Protein AF-A0A1F5G6D5-F1 (afdb_monomer)

Organism: NCBI:txid1797711

Secondary structure (DSSP, 8-state):
--HHHHHHHHHHHHHHHHHHHHH-PPPPPPHHHHHHHHHH-HHHHHHHHHH-GGGTTHHHHHHHHHHHHHHHHHHHIIIIIHHHHHHHHHHTT----THHHHHHHHHHHHHHHHHHHHHHHHHHHHHHSS--HHHHHHHHHHHHHHHHHHHHHHHHHHHHHHHHHHH--

Foldseek 3Di:
DDPVVVVVVVVVVVVVVVVVVVVPDDDQDDPVVLVVCCVVPVVVSLVSLVVHQVNLLVLLVVLLVQLVVLLVVLCCCVPPPVVVVCVVCVVVVHHDDCLSVVLSVVSNVLSVVSNVLSVVSNVVCVVPVGDDPVSSVVSVVSVVCVVVSCVVSVVVVVVVVVVVVVVVD

Solvent-accessible surface area (backbone atoms only — not comparable to full-atom values): 9288 Å² total; per-residue (Å²): 135,59,73,65,60,55,52,56,52,50,53,51,53,51,53,52,51,52,55,49,55,68,71,59,64,75,81,77,82,55,69,66,60,39,54,53,26,50,74,77,41,46,71,60,20,50,50,53,32,65,74,38,69,89,38,46,67,47,56,21,55,49,28,35,52,53,14,52,53,41,36,53,50,31,49,45,41,59,71,64,44,48,58,55,52,51,51,53,30,54,74,73,72,43,84,71,74,70,56,68,57,55,52,35,52,54,45,38,53,53,16,51,52,29,36,54,48,15,52,53,46,51,55,46,30,72,72,67,74,51,69,55,69,70,62,54,50,52,52,52,51,56,57,48,44,70,55,49,52,55,51,56,56,52,52,55,53,54,54,49,53,54,51,53,56,63,74,76,105

Radius of gyration: 26.29 Å; Cα contacts (8 Å, |Δi|>4): 108; chains: 1; bounding box: 67×29×84 Å

Structure (mmCIF, N/CA/C/O backbone):
data_AF-A0A1F5G6D5-F1
#
_entry.id   AF-A0A1F5G6D5-F1
#
loop_
_atom_site.group_PDB
_atom_site.id
_atom_site.type_symbol
_atom_site.label_atom_id
_atom_site.label_alt_id
_atom_site.label_comp_id
_atom_site.label_asym_id
_atom_site.label_entity_id
_atom_site.label_seq_id
_atom_site.pdbx_PDB_ins_code
_atom_site.Cartn_x
_atom_site.Cartn_y
_atom_site.Cartn_z
_atom_site.occupancy
_atom_site.B_iso_or_equiv
_atom_site.auth_seq_id
_atom_site.auth_comp_id
_atom_site.auth_asym_id
_atom_site.auth_atom_id
_atom_site.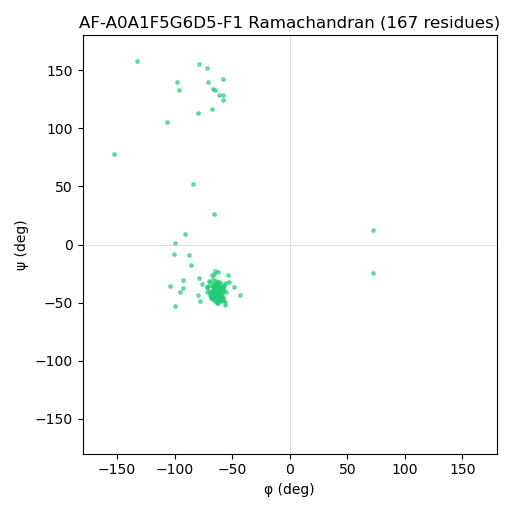pdbx_PDB_model_num
ATOM 1 N N . MET A 1 1 ? -50.238 3.601 41.604 1.00 60.56 1 MET A N 1
ATOM 2 C CA . MET A 1 1 ? -48.791 3.493 41.305 1.00 60.56 1 MET A CA 1
ATOM 3 C C . MET A 1 1 ? -48.176 4.875 41.421 1.00 60.56 1 MET A C 1
ATOM 5 O O . MET A 1 1 ? -48.669 5.783 40.765 1.00 60.56 1 MET A O 1
ATOM 9 N N . THR A 1 2 ? -47.168 5.047 42.274 1.00 84.88 2 THR A N 1
ATOM 10 C CA . THR A 1 2 ? -46.449 6.319 42.440 1.00 84.88 2 THR A CA 1
ATOM 11 C C . THR A 1 2 ? -45.445 6.518 41.302 1.00 84.88 2 THR A C 1
ATOM 13 O O . THR A 1 2 ? -44.988 5.552 40.686 1.00 84.88 2 THR A O 1
ATOM 16 N N . THR A 1 3 ? -45.097 7.770 41.004 1.00 87.06 3 THR A N 1
ATOM 17 C CA . THR A 1 3 ? -44.111 8.136 39.970 1.00 87.06 3 THR A CA 1
ATOM 18 C C . THR A 1 3 ? -42.755 7.454 40.195 1.00 87.06 3 THR A C 1
ATOM 20 O O . THR A 1 3 ? -42.088 7.056 39.244 1.00 87.06 3 THR A O 1
ATOM 23 N N . GLU A 1 4 ? -42.385 7.230 41.456 1.00 87.19 4 GLU A N 1
ATOM 24 C CA . GLU A 1 4 ? -41.147 6.550 41.850 1.00 87.19 4 GLU A CA 1
ATOM 25 C C . GLU A 1 4 ? -41.098 5.082 41.407 1.00 87.19 4 GLU A C 1
ATOM 27 O O . GLU A 1 4 ? -40.068 4.624 40.915 1.00 87.19 4 GLU A O 1
ATOM 32 N N . ALA A 1 5 ? -42.219 4.356 41.496 1.00 87.94 5 ALA A N 1
ATOM 33 C CA . ALA A 1 5 ? -42.285 2.957 41.072 1.00 87.94 5 ALA A CA 1
ATOM 34 C C . ALA A 1 5 ? -42.060 2.810 39.558 1.00 87.94 5 ALA A C 1
ATOM 36 O O . ALA A 1 5 ? -41.333 1.917 39.126 1.00 87.94 5 ALA A O 1
ATOM 37 N N . LYS A 1 6 ? -42.612 3.734 38.757 1.00 87.75 6 LYS A N 1
ATOM 38 C CA . LYS A 1 6 ? -42.395 3.769 37.301 1.00 87.75 6 LYS A CA 1
ATOM 39 C C . LYS A 1 6 ? -40.945 4.099 36.941 1.00 87.75 6 LYS A C 1
ATOM 41 O O . LYS A 1 6 ? -40.396 3.490 36.027 1.00 87.75 6 LYS A O 1
ATOM 46 N N . ASN A 1 7 ? -40.308 5.016 37.672 1.00 92.19 7 ASN A N 1
ATOM 47 C CA . ASN A 1 7 ? -38.892 5.332 37.466 1.00 92.19 7 ASN A CA 1
ATOM 48 C C . ASN A 1 7 ? -37.984 4.139 37.791 1.00 92.19 7 ASN A C 1
ATOM 50 O O . ASN A 1 7 ? -37.050 3.863 37.041 1.00 92.19 7 ASN A O 1
ATOM 54 N N . ALA A 1 8 ? -38.265 3.402 38.867 1.00 90.50 8 ALA A N 1
ATOM 55 C CA . ALA A 1 8 ? -37.485 2.220 39.228 1.00 90.50 8 ALA A CA 1
ATOM 56 C C . ALA A 1 8 ? -37.614 1.091 38.188 1.00 90.50 8 ALA A C 1
ATOM 58 O O . ALA A 1 8 ? -36.630 0.422 37.868 1.00 90.50 8 ALA A O 1
ATOM 59 N N . GLU A 1 9 ? -38.812 0.891 37.636 1.00 92.31 9 GLU A N 1
ATOM 60 C CA . GLU A 1 9 ? -39.063 -0.088 36.575 1.00 92.31 9 GLU A CA 1
ATOM 61 C C . GLU A 1 9 ? -38.362 0.298 35.263 1.00 92.31 9 GLU A C 1
ATOM 63 O O . GLU A 1 9 ? -37.699 -0.539 34.648 1.00 92.31 9 GLU A O 1
ATOM 68 N N . TYR A 1 10 ? -38.408 1.581 34.891 1.00 92.19 10 TYR A N 1
ATOM 69 C CA . TYR A 1 10 ? -37.690 2.106 33.729 1.00 92.19 10 TYR A CA 1
ATOM 70 C C . TYR A 1 10 ? -36.173 1.901 33.842 1.00 92.19 10 TYR A C 1
ATOM 72 O O . TYR A 1 10 ? -35.550 1.381 32.920 1.00 92.19 10 TYR A O 1
ATOM 80 N N . GLN A 1 11 ? -35.575 2.230 34.992 1.00 95.44 11 GLN A N 1
ATOM 81 C CA . GLN A 1 11 ? -34.135 2.048 35.213 1.00 95.44 11 GLN A CA 1
ATOM 82 C C . GLN A 1 11 ? -33.714 0.574 35.128 1.00 95.44 11 GLN A C 1
ATOM 84 O O . GLN A 1 11 ? -32.672 0.256 34.555 1.00 95.44 11 GLN A O 1
ATOM 89 N N . LYS A 1 12 ? -34.545 -0.350 35.630 1.00 93.44 12 LYS A N 1
ATOM 90 C CA . LYS A 1 12 ? -34.305 -1.792 35.464 1.00 93.44 12 LYS A CA 1
ATOM 91 C C . LYS A 1 12 ? -34.366 -2.226 34.000 1.00 93.44 12 LYS A C 1
ATOM 93 O O . LYS A 1 12 ? -33.525 -3.019 33.583 1.00 93.44 12 LYS A O 1
ATOM 98 N N . ALA A 1 13 ? -35.324 -1.716 33.227 1.00 92.31 13 ALA A N 1
ATOM 99 C CA . ALA A 1 13 ? -35.437 -2.027 31.805 1.00 92.31 13 ALA A CA 1
ATOM 100 C C . ALA A 1 13 ? -34.226 -1.511 31.007 1.00 92.31 13 ALA A C 1
ATOM 102 O O . ALA A 1 13 ? -33.676 -2.254 30.197 1.00 92.31 13 ALA A O 1
ATOM 103 N N . VAL A 1 14 ? -33.759 -0.288 31.284 1.00 92.62 14 VAL A N 1
ATOM 104 C CA . VAL A 1 14 ? -32.548 0.283 30.663 1.00 92.62 14 VAL A CA 1
ATOM 105 C C . VAL A 1 14 ? -31.314 -0.552 31.008 1.00 92.62 14 VAL A C 1
ATOM 107 O O . VAL A 1 14 ? -30.611 -0.994 30.105 1.00 92.62 14 VAL A O 1
ATOM 110 N N . ALA A 1 15 ? -31.112 -0.895 32.283 1.00 90.50 15 ALA A N 1
ATOM 111 C CA . ALA A 1 15 ? -29.984 -1.729 32.698 1.00 90.50 15 ALA A CA 1
ATOM 112 C C . ALA A 1 15 ? -29.996 -3.128 32.049 1.00 90.50 15 ALA A C 1
ATOM 114 O O . ALA A 1 15 ? -28.946 -3.673 31.711 1.00 90.50 15 ALA A O 1
ATOM 115 N N . GLN A 1 16 ? -31.177 -3.722 31.842 1.00 90.88 16 GLN A N 1
ATOM 116 C CA . GLN A 1 16 ? -31.310 -4.998 31.131 1.00 90.88 16 GLN A CA 1
ATOM 117 C C . GLN A 1 16 ? -31.031 -4.873 29.630 1.00 90.88 16 GLN A C 1
ATOM 119 O O . GLN A 1 16 ? -30.462 -5.795 29.041 1.00 90.88 16 GLN A O 1
ATOM 124 N N . LEU A 1 17 ? -31.421 -3.757 29.010 1.00 88.75 17 LEU A N 1
ATOM 125 C CA . LEU A 1 17 ? -31.106 -3.467 27.612 1.00 88.75 17 LEU A CA 1
ATOM 126 C C . LEU A 1 17 ? -29.605 -3.249 27.422 1.00 88.75 17 LEU A C 1
ATOM 128 O O . LEU A 1 17 ? -29.041 -3.834 26.503 1.00 88.75 17 LEU A O 1
ATOM 132 N N . ASP A 1 18 ? -28.950 -2.523 28.327 1.00 85.50 18 ASP A N 1
ATOM 133 C CA . ASP A 1 18 ? -27.499 -2.316 28.306 1.00 85.50 18 ASP A CA 1
ATOM 134 C C . ASP A 1 18 ? -26.738 -3.630 28.539 1.00 85.50 18 ASP A C 1
ATOM 136 O O . ASP A 1 18 ? -25.780 -3.936 27.827 1.00 85.50 18 ASP A O 1
ATOM 140 N N . ALA A 1 19 ? -27.202 -4.475 29.468 1.00 83.12 19 ALA A N 1
ATOM 141 C CA . ALA A 1 19 ? -26.624 -5.799 29.705 1.00 83.12 19 ALA A CA 1
ATOM 142 C C . ALA A 1 19 ? -26.804 -6.747 28.502 1.00 83.12 19 ALA A C 1
ATOM 144 O O . ALA A 1 19 ? -25.897 -7.514 28.159 1.00 83.12 19 ALA A O 1
ATOM 145 N N . LYS A 1 20 ? -27.953 -6.685 27.813 1.00 79.44 20 LYS A N 1
ATOM 146 C CA . LYS A 1 20 ? -28.153 -7.401 26.545 1.00 79.44 20 LYS A CA 1
ATOM 147 C C . LYS A 1 20 ? -27.258 -6.833 25.447 1.00 79.44 20 LYS A C 1
ATOM 149 O O . LYS A 1 20 ? -26.590 -7.600 24.767 1.00 79.44 20 LYS A O 1
ATOM 154 N N . ALA A 1 21 ? -27.169 -5.516 25.298 1.00 75.19 21 ALA A N 1
ATOM 155 C CA . ALA A 1 21 ? -26.305 -4.884 24.304 1.00 75.19 21 ALA A CA 1
ATOM 156 C C . ALA A 1 21 ? -24.824 -5.256 24.510 1.00 75.19 21 ALA A C 1
ATOM 158 O O . ALA A 1 21 ? -24.127 -5.548 23.541 1.00 75.19 21 ALA A O 1
ATOM 159 N N . ALA A 1 22 ? -24.366 -5.354 25.761 1.00 69.50 22 ALA A N 1
ATOM 160 C CA . ALA A 1 22 ? -23.013 -5.792 26.104 1.00 69.50 22 ALA A CA 1
ATOM 161 C C . ALA A 1 22 ? -22.723 -7.265 25.748 1.00 69.50 22 ALA A C 1
ATOM 163 O O . ALA A 1 22 ? -21.568 -7.621 25.513 1.00 69.50 22 ALA A O 1
ATOM 164 N N . THR A 1 23 ? -23.746 -8.124 25.676 1.00 72.00 23 THR A N 1
ATOM 165 C CA . THR A 1 23 ? -23.597 -9.524 25.232 1.00 72.00 23 THR A CA 1
ATOM 166 C C . THR A 1 23 ? -23.674 -9.683 23.710 1.00 72.00 23 THR A C 1
ATOM 168 O O . THR A 1 23 ? -23.156 -10.665 23.179 1.00 72.00 23 THR A O 1
ATOM 171 N N . PHE A 1 24 ? -24.197 -8.689 22.983 1.00 68.50 24 PHE A N 1
ATOM 172 C CA . PHE A 1 24 ? -24.134 -8.598 21.518 1.00 68.50 24 PHE A CA 1
ATOM 173 C C . PHE A 1 24 ? -22.814 -7.978 21.035 1.00 68.50 24 PHE A C 1
ATOM 175 O O . PHE A 1 24 ? -22.802 -7.037 20.239 1.00 68.50 24 PHE A O 1
ATOM 182 N N . ALA A 1 25 ? -21.676 -8.511 21.487 1.00 65.50 25 ALA A N 1
ATOM 183 C CA . ALA A 1 25 ? -20.405 -8.154 20.867 1.00 65.50 25 ALA A CA 1
ATOM 184 C C . ALA A 1 25 ? -20.479 -8.503 19.364 1.00 65.50 25 ALA A C 1
ATOM 186 O O . ALA A 1 25 ? -20.858 -9.630 19.024 1.00 65.50 25 ALA A O 1
ATOM 187 N N . PRO A 1 26 ? -20.155 -7.568 18.450 1.00 67.12 26 PRO A N 1
ATOM 188 C CA . PRO A 1 26 ? -20.231 -7.844 17.024 1.00 67.12 26 PRO A CA 1
ATOM 189 C C . PRO A 1 26 ? -19.333 -9.042 16.683 1.00 67.12 26 PRO A C 1
ATOM 191 O O . PRO A 1 26 ? -18.247 -9.177 17.262 1.00 67.12 26 PRO A O 1
ATOM 194 N N . PRO A 1 27 ? -19.758 -9.922 15.757 1.00 73.25 27 PRO A N 1
ATOM 195 C CA . PRO A 1 27 ? -18.961 -11.079 15.382 1.00 73.25 27 PRO A CA 1
ATOM 196 C C . PRO A 1 27 ? -17.594 -10.608 14.878 1.00 73.25 27 PRO A C 1
ATOM 198 O O . PRO A 1 27 ? -17.506 -9.783 13.966 1.00 73.25 27 PRO A O 1
ATOM 201 N N . LYS A 1 28 ? -16.522 -11.119 15.493 1.00 83.69 28 LYS A N 1
ATOM 202 C CA . LYS A 1 28 ? -15.151 -10.815 15.067 1.00 83.69 28 LYS A CA 1
ATOM 203 C C . LYS A 1 28 ? -14.930 -11.376 13.670 1.00 83.69 28 LYS A C 1
ATOM 205 O O . LYS A 1 28 ? -15.248 -12.537 13.405 1.00 83.69 28 LYS A O 1
ATOM 210 N N . THR A 1 29 ? -14.356 -10.568 12.786 1.00 89.12 29 THR A N 1
ATOM 211 C CA . THR A 1 29 ? -14.104 -11.001 11.409 1.00 89.12 29 THR A CA 1
ATOM 212 C C . THR A 1 29 ? -13.053 -12.108 11.427 1.00 89.12 29 THR A C 1
ATOM 214 O O . THR A 1 29 ? -12.037 -11.982 12.111 1.00 89.12 29 THR A O 1
ATOM 217 N N . SER A 1 30 ? -13.269 -13.205 10.698 1.00 93.12 30 SER A N 1
ATOM 218 C CA . SER A 1 30 ? -12.268 -14.272 10.565 1.00 93.12 30 SER A CA 1
ATOM 219 C C . SER A 1 30 ? -11.089 -13.806 9.704 1.00 93.12 30 SER A C 1
ATOM 221 O O . SER A 1 30 ? -11.292 -13.169 8.671 1.00 93.12 30 SER A O 1
ATOM 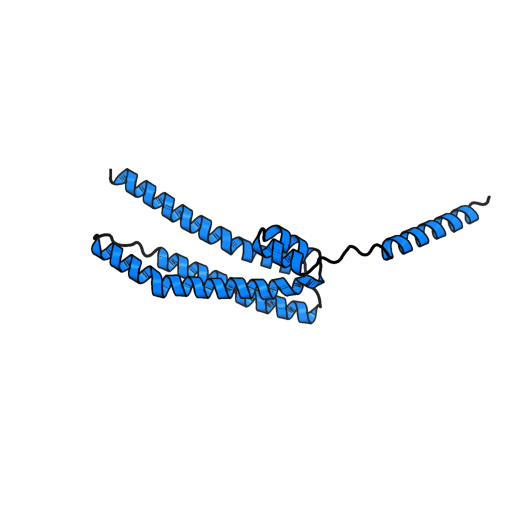223 N N . SER A 1 31 ? -9.855 -14.163 10.078 1.00 93.75 31 SER A N 1
ATOM 224 C CA . SER A 1 31 ? -8.655 -13.813 9.300 1.00 93.75 31 SER A CA 1
ATOM 225 C C . SER A 1 31 ? -8.724 -14.332 7.859 1.00 93.75 31 SER A C 1
ATOM 227 O O . SER A 1 31 ? -8.265 -13.660 6.941 1.00 93.75 31 SER A O 1
ATOM 229 N N . TRP A 1 32 ? -9.344 -15.496 7.645 1.00 95.12 32 TRP A N 1
ATOM 230 C CA . TRP A 1 32 ? -9.526 -16.076 6.312 1.00 95.12 32 TRP A CA 1
ATOM 231 C C . TRP A 1 32 ? -10.418 -15.229 5.412 1.00 95.12 32 TRP A C 1
ATOM 233 O O . TRP A 1 32 ? -10.151 -15.126 4.221 1.00 95.12 32 TRP A O 1
ATOM 243 N N . VAL A 1 33 ? -11.436 -14.579 5.981 1.00 94.50 33 VAL A N 1
ATOM 244 C C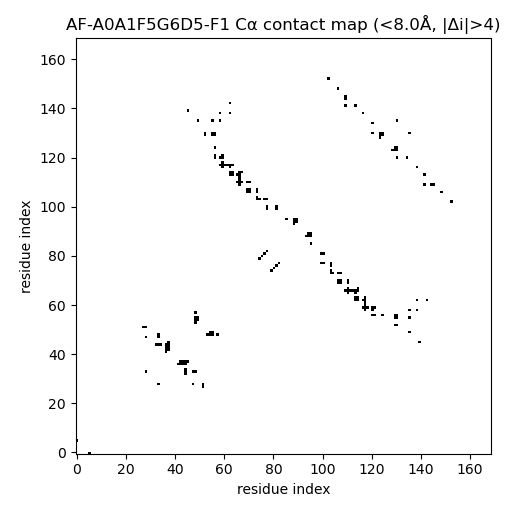A . VAL A 1 33 ? -12.317 -13.670 5.237 1.00 94.50 33 VAL A CA 1
ATOM 245 C C . VAL A 1 33 ? -11.529 -12.451 4.763 1.00 94.50 33 VAL A C 1
ATOM 247 O O . VAL A 1 33 ? -11.661 -12.047 3.613 1.00 94.50 33 VAL A O 1
ATOM 250 N N . ILE A 1 34 ? -10.657 -11.906 5.618 1.00 94.44 34 ILE A N 1
ATOM 251 C CA . ILE A 1 34 ? -9.778 -10.793 5.240 1.00 94.44 34 ILE A CA 1
ATOM 252 C C . ILE A 1 34 ? -8.829 -11.215 4.125 1.00 94.44 34 ILE A C 1
ATOM 254 O O . ILE A 1 34 ? -8.744 -10.503 3.136 1.00 94.44 34 ILE A O 1
ATOM 258 N N . ILE A 1 35 ? -8.162 -12.367 4.247 1.00 94.50 35 ILE A N 1
ATOM 259 C CA . ILE A 1 35 ? -7.249 -12.874 3.210 1.00 94.50 35 ILE A CA 1
ATOM 260 C C . ILE A 1 35 ? -7.996 -13.075 1.886 1.00 94.50 35 ILE A C 1
ATOM 262 O O . ILE A 1 35 ? -7.543 -12.591 0.854 1.00 94.50 35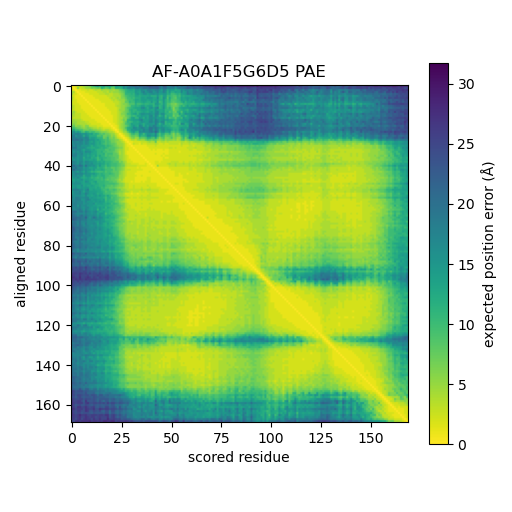 ILE A O 1
ATOM 266 N N . PHE A 1 36 ? -9.165 -13.718 1.924 1.00 96.12 36 PHE A N 1
ATOM 267 C CA . PHE A 1 36 ? -10.004 -13.945 0.749 1.00 96.12 36 PHE A CA 1
ATOM 268 C C . PHE A 1 36 ? -10.355 -12.635 0.031 1.00 96.12 36 PHE A C 1
ATOM 270 O O . PHE A 1 36 ? -10.142 -12.509 -1.176 1.00 96.12 36 PHE A O 1
ATOM 277 N N . PHE A 1 37 ? -10.828 -11.628 0.773 1.00 95.50 37 PHE A N 1
ATOM 278 C CA . PHE A 1 37 ? -11.112 -10.320 0.189 1.00 95.50 37 PHE A CA 1
ATOM 279 C C . PHE A 1 37 ? -9.843 -9.575 -0.218 1.00 95.50 37 PHE A C 1
ATOM 281 O O . PHE A 1 37 ? -9.880 -8.859 -1.205 1.00 95.50 37 PHE A O 1
ATOM 288 N N . LEU A 1 38 ? -8.712 -9.742 0.466 1.00 92.69 38 LEU A N 1
ATOM 289 C CA . LEU A 1 38 ? -7.465 -9.082 0.081 1.00 92.69 38 LEU A CA 1
ATOM 290 C C . LEU A 1 38 ? -6.999 -9.561 -1.302 1.00 92.69 38 LEU A C 1
ATOM 292 O O . LEU A 1 38 ? -6.419 -8.786 -2.052 1.00 92.69 38 LEU A O 1
ATOM 296 N N . THR A 1 39 ? -7.280 -10.820 -1.647 1.00 90.56 39 THR A N 1
ATOM 297 C CA . THR A 1 39 ? -6.953 -11.400 -2.954 1.00 90.56 39 THR A CA 1
ATOM 298 C C . THR A 1 39 ? -7.956 -11.015 -4.042 1.00 90.56 39 THR A C 1
ATOM 300 O O . THR A 1 39 ? -7.543 -10.701 -5.153 1.00 90.56 39 THR A O 1
ATOM 303 N N . LEU A 1 40 ? -9.262 -11.048 -3.754 1.00 94.12 40 LEU A N 1
ATOM 304 C CA . LEU A 1 40 ? -10.298 -10.831 -4.776 1.00 94.12 40 LEU A CA 1
ATOM 305 C C . LEU A 1 40 ? -10.766 -9.380 -4.891 1.00 94.12 40 LEU A C 1
ATOM 307 O O . LEU A 1 40 ? -11.082 -8.914 -5.982 1.00 94.12 40 LEU A O 1
ATOM 311 N N . PHE A 1 41 ? -10.865 -8.677 -3.766 1.00 92.25 41 PHE A N 1
ATOM 312 C CA . PHE A 1 41 ? -11.388 -7.318 -3.703 1.00 92.25 41 PHE A CA 1
ATOM 313 C C . PHE A 1 41 ? -10.784 -6.532 -2.519 1.00 92.25 41 PHE A C 1
ATOM 315 O O . PHE A 1 41 ? -11.444 -6.342 -1.484 1.00 92.25 41 PHE A O 1
ATOM 322 N N . PRO A 1 42 ? -9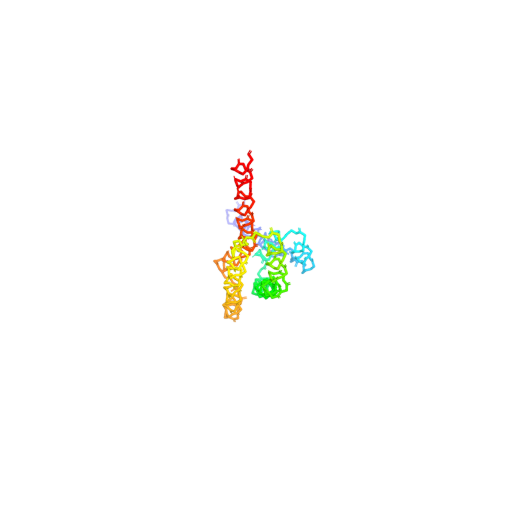.529 -6.053 -2.659 1.00 90.19 42 PRO A N 1
ATOM 323 C CA . PRO A 1 42 ? -8.786 -5.378 -1.593 1.00 90.19 42 PRO A CA 1
ATOM 324 C C . PRO A 1 42 ? -9.546 -4.261 -0.856 1.00 90.19 42 PRO A C 1
ATOM 326 O O . PRO A 1 42 ? -9.405 -4.174 0.366 1.00 90.19 42 PRO A O 1
ATOM 329 N N . PRO A 1 43 ? -10.400 -3.441 -1.511 1.00 91.00 43 PRO A N 1
ATOM 330 C CA . PRO A 1 43 ? -11.149 -2.398 -0.811 1.00 91.00 43 PRO A CA 1
ATOM 331 C C . PRO A 1 43 ? -12.053 -2.923 0.317 1.00 91.00 43 PRO A C 1
ATOM 333 O O . PRO A 1 43 ? -12.116 -2.311 1.385 1.00 91.00 43 PRO A O 1
ATOM 336 N N . ILE A 1 44 ? -12.714 -4.074 0.126 1.00 93.81 44 ILE A N 1
ATOM 337 C CA . ILE A 1 44 ? -13.542 -4.685 1.182 1.00 93.81 44 ILE A CA 1
ATOM 338 C C . ILE A 1 44 ? -12.654 -5.195 2.317 1.00 93.81 44 ILE A C 1
ATOM 340 O O . ILE A 1 44 ? -12.983 -4.988 3.484 1.00 93.81 44 ILE A O 1
ATOM 344 N N . ALA A 1 45 ? -11.510 -5.810 2.006 1.00 94.50 45 ALA A N 1
ATOM 345 C CA . ALA A 1 45 ? -10.569 -6.249 3.032 1.00 94.50 45 ALA A CA 1
ATOM 346 C C . ALA A 1 45 ? -10.067 -5.074 3.877 1.00 94.50 45 ALA A C 1
ATOM 348 O O . ALA A 1 45 ? -10.076 -5.167 5.101 1.00 94.50 45 ALA A O 1
ATOM 349 N N . PHE A 1 46 ? -9.709 -3.949 3.252 1.00 93.69 46 PHE A N 1
ATOM 350 C CA . PHE A 1 46 ? -9.296 -2.746 3.975 1.00 93.69 46 PHE A CA 1
ATOM 351 C C . PHE A 1 46 ? -10.409 -2.189 4.854 1.00 93.69 46 PHE A C 1
ATOM 353 O O . PHE A 1 46 ? -10.137 -1.831 5.995 1.00 93.69 46 PHE A O 1
ATOM 360 N N . TYR A 1 47 ? -11.657 -2.175 4.380 1.00 93.75 47 TYR A N 1
ATOM 361 C CA . TYR A 1 47 ? -12.800 -1.777 5.201 1.00 93.75 47 TYR A CA 1
ATOM 362 C C . TYR A 1 47 ? -13.002 -2.702 6.415 1.00 93.75 47 TYR A C 1
ATOM 364 O O . TYR A 1 47 ? -13.205 -2.231 7.535 1.00 93.75 47 TYR A O 1
ATOM 372 N N . LEU A 1 48 ? -12.901 -4.021 6.230 1.00 93.56 48 LEU A N 1
ATOM 373 C CA . LEU A 1 48 ? -13.015 -4.988 7.328 1.00 93.56 48 LEU A CA 1
ATOM 374 C C . LEU A 1 48 ? -11.866 -4.846 8.332 1.00 93.56 48 LEU A C 1
ATOM 376 O O . LEU A 1 48 ? -12.097 -4.842 9.541 1.00 93.56 48 LEU A O 1
ATOM 380 N N . MET A 1 49 ? -10.640 -4.676 7.834 1.00 93.19 49 MET A N 1
ATOM 381 C CA . MET A 1 49 ? -9.455 -4.431 8.654 1.00 93.19 49 MET A CA 1
ATOM 382 C C . MET A 1 49 ? -9.527 -3.100 9.396 1.00 93.19 49 MET A C 1
ATOM 384 O O . MET A 1 49 ? -9.025 -2.996 10.506 1.00 93.19 49 MET A O 1
ATOM 388 N N . TRP A 1 50 ? -10.138 -2.084 8.793 1.00 92.00 50 TRP A N 1
ATOM 389 C CA . TRP A 1 50 ? -10.365 -0.791 9.419 1.00 92.00 50 TRP A CA 1
ATOM 390 C C . TRP A 1 50 ? -11.307 -0.905 10.613 1.00 92.00 50 TRP A C 1
ATOM 392 O O . TRP A 1 50 ? -11.035 -0.362 11.684 1.00 92.00 50 TRP A O 1
ATOM 402 N N . LYS A 1 51 ? -12.430 -1.601 10.412 1.00 91.19 51 LYS A N 1
ATOM 403 C CA . LYS A 1 51 ? -13.497 -1.743 11.404 1.00 91.19 51 LYS A CA 1
ATOM 404 C C . LYS A 1 51 ? -13.055 -2.545 12.628 1.00 91.19 51 LYS A C 1
ATOM 406 O O . LYS A 1 51 ? -13.507 -2.256 13.731 1.00 91.19 51 LYS A O 1
ATOM 411 N N . ASP A 1 52 ? -12.216 -3.559 12.436 1.00 91.19 52 ASP A N 1
ATOM 412 C CA . ASP A 1 52 ? -11.786 -4.465 13.499 1.00 91.19 52 ASP A CA 1
ATOM 413 C C . ASP A 1 52 ? -10.330 -4.174 13.906 1.00 91.19 52 ASP A C 1
ATOM 415 O O . ASP A 1 52 ? -9.378 -4.518 13.200 1.00 91.19 52 ASP A O 1
ATOM 419 N N . GLU A 1 53 ? -10.168 -3.542 15.076 1.00 89.00 53 GLU A N 1
ATOM 420 C CA . GLU A 1 53 ? -8.882 -3.079 15.625 1.00 89.00 53 GLU A CA 1
ATOM 421 C C . GLU A 1 53 ? -7.818 -4.182 15.705 1.00 89.00 53 GLU A C 1
ATOM 423 O O . GLU A 1 53 ? -6.620 -3.908 15.590 1.00 89.00 53 GLU A O 1
ATOM 428 N N . LYS A 1 54 ? -8.238 -5.452 15.817 1.00 89.81 54 LYS A N 1
ATOM 429 C CA . LYS A 1 54 ? -7.345 -6.620 15.791 1.00 89.81 54 LYS A CA 1
ATOM 430 C C . LYS A 1 54 ? -6.431 -6.624 14.560 1.00 89.81 54 LYS A C 1
ATOM 432 O O . LYS A 1 54 ? -5.303 -7.116 14.632 1.00 89.81 54 LYS A O 1
ATOM 437 N N . TYR A 1 55 ? -6.908 -6.100 13.434 1.00 92.75 55 TYR A N 1
ATOM 438 C CA . TYR A 1 55 ? -6.203 -6.134 12.156 1.00 92.75 55 TYR A CA 1
ATOM 439 C C . TYR A 1 55 ? -5.484 -4.831 11.818 1.00 92.75 55 TYR A C 1
ATOM 441 O O . TYR A 1 55 ? -4.815 -4.763 10.791 1.00 92.75 55 TYR A O 1
ATOM 449 N N . HIS A 1 56 ? -5.521 -3.811 12.679 1.00 92.38 56 HIS A N 1
ATOM 450 C CA . HIS A 1 56 ? -4.810 -2.552 12.421 1.00 92.38 56 HIS A CA 1
ATOM 451 C C . HIS A 1 56 ? -3.311 -2.776 12.202 1.00 92.38 56 HIS A C 1
ATOM 453 O O . HIS A 1 56 ? -2.708 -2.174 11.317 1.00 92.38 56 HIS A O 1
ATOM 459 N N . GLY A 1 57 ? -2.714 -3.730 12.917 1.00 90.50 57 GLY A N 1
ATOM 460 C CA . GLY A 1 57 ? -1.305 -4.069 12.715 1.00 90.50 57 GLY A CA 1
ATOM 461 C C . GLY A 1 57 ? -0.973 -4.654 11.351 1.00 90.50 57 GLY A C 1
ATOM 462 O O . GLY A 1 57 ? 0.163 -4.539 10.897 1.00 90.50 57 GLY A O 1
ATOM 463 N N . TRP A 1 58 ? -1.954 -5.235 10.661 1.00 94.88 58 TRP A N 1
ATOM 464 C CA . TRP A 1 58 ? -1.748 -5.814 9.339 1.00 94.88 58 TRP A CA 1
ATOM 465 C C . TRP A 1 58 ? -1.442 -4.741 8.294 1.00 94.88 58 TRP A C 1
ATOM 467 O O . TRP A 1 58 ? -0.696 -5.024 7.365 1.00 94.88 58 TRP A O 1
ATOM 477 N N . PHE A 1 59 ? -1.895 -3.493 8.475 1.00 94.31 59 PHE A N 1
ATOM 478 C CA . PHE A 1 59 ? -1.565 -2.396 7.557 1.00 94.31 59 PHE A CA 1
ATOM 479 C C . PHE A 1 59 ? -0.055 -2.161 7.430 1.00 94.31 59 PHE A C 1
ATOM 481 O O . PHE A 1 59 ? 0.422 -1.878 6.332 1.00 94.31 59 PHE A O 1
ATOM 488 N N . ALA A 1 60 ? 0.711 -2.319 8.515 1.00 94.88 60 ALA A N 1
ATOM 489 C CA . ALA A 1 60 ? 2.168 -2.194 8.470 1.00 94.88 60 ALA A CA 1
ATOM 490 C C . ALA A 1 60 ? 2.801 -3.301 7.615 1.00 94.88 60 ALA A C 1
ATOM 492 O O . ALA A 1 60 ? 3.627 -3.025 6.748 1.00 94.88 60 ALA A O 1
ATOM 493 N N . TYR A 1 61 ? 2.366 -4.546 7.825 1.00 95.12 61 TYR A N 1
ATOM 494 C CA . TYR A 1 61 ? 2.853 -5.699 7.069 1.00 95.12 61 TYR A CA 1
ATOM 495 C C . TYR A 1 61 ? 2.460 -5.635 5.595 1.00 95.12 61 TYR A C 1
ATOM 497 O O . TYR A 1 61 ? 3.275 -5.964 4.741 1.00 95.12 61 TYR A O 1
ATOM 505 N N . LEU A 1 62 ? 1.248 -5.173 5.291 1.00 94.56 62 LEU A N 1
ATOM 506 C CA . LEU A 1 62 ? 0.802 -4.975 3.918 1.00 94.56 62 LEU A CA 1
ATOM 507 C C . LEU A 1 62 ? 1.642 -3.899 3.225 1.00 94.56 62 LEU A C 1
ATOM 509 O O . LEU A 1 62 ? 2.141 -4.155 2.139 1.00 94.56 62 LEU A O 1
ATOM 513 N N . ASN A 1 63 ? 1.897 -2.752 3.866 1.00 94.44 63 ASN A N 1
ATOM 514 C CA . ASN A 1 63 ? 2.764 -1.714 3.289 1.00 94.44 63 ASN A CA 1
ATOM 515 C C . ASN A 1 63 ? 4.165 -2.256 2.957 1.00 94.44 63 ASN A C 1
ATOM 517 O O . ASN A 1 63 ? 4.720 -1.941 1.911 1.00 94.44 63 ASN A O 1
ATOM 521 N N . TRP A 1 64 ? 4.724 -3.120 3.806 1.00 97.12 64 TRP A N 1
ATOM 522 C CA . TRP A 1 64 ? 5.988 -3.791 3.500 1.00 97.12 64 TRP A CA 1
ATOM 523 C C . TRP A 1 64 ? 5.878 -4.795 2.362 1.00 97.12 64 TRP A C 1
ATOM 525 O O . TRP A 1 64 ? 6.748 -4.815 1.499 1.00 97.12 64 TRP A O 1
ATOM 535 N N . LEU A 1 65 ? 4.836 -5.626 2.357 1.00 95.00 65 LEU A N 1
ATOM 536 C CA . LEU A 1 65 ? 4.633 -6.629 1.319 1.00 95.00 65 LEU A CA 1
ATOM 537 C C . LEU A 1 65 ? 4.493 -5.971 -0.057 1.00 95.00 65 LEU A C 1
ATOM 539 O O . LEU A 1 65 ? 5.188 -6.373 -0.989 1.00 95.00 65 LEU A O 1
ATOM 543 N N . PHE A 1 66 ? 3.648 -4.944 -0.168 1.00 92.50 66 PHE A N 1
ATOM 544 C CA . PHE A 1 66 ? 3.464 -4.180 -1.400 1.00 92.50 66 PHE A CA 1
ATOM 545 C C . PHE A 1 66 ? 4.743 -3.431 -1.779 1.00 92.50 66 PHE A C 1
ATOM 547 O O . PHE A 1 66 ? 5.238 -3.632 -2.885 1.00 92.50 66 PHE A O 1
ATOM 554 N N . GLY A 1 67 ? 5.370 -2.708 -0.846 1.00 93.69 67 GLY A N 1
ATOM 555 C CA . GLY A 1 67 ? 6.603 -1.971 -1.120 1.00 93.69 67 GLY A CA 1
ATOM 556 C C . GLY A 1 67 ? 7.750 -2.872 -1.590 1.00 93.69 67 GLY A C 1
ATOM 557 O O . GLY A 1 67 ? 8.368 -2.608 -2.616 1.00 93.69 67 GLY A O 1
ATOM 558 N N . ILE A 1 68 ? 8.013 -3.990 -0.908 1.00 95.31 68 ILE A N 1
ATOM 559 C CA . ILE A 1 68 ? 9.063 -4.939 -1.320 1.00 95.31 68 ILE A CA 1
ATOM 560 C C . ILE A 1 68 ? 8.743 -5.541 -2.690 1.00 95.31 68 ILE A C 1
ATOM 562 O O . ILE A 1 68 ? 9.623 -5.602 -3.550 1.00 95.31 68 ILE A O 1
ATOM 566 N N . SER A 1 69 ? 7.492 -5.948 -2.917 1.00 93.38 69 SER A N 1
ATOM 567 C CA . SER A 1 69 ? 7.065 -6.494 -4.211 1.00 93.38 69 SER A CA 1
ATOM 568 C C . SER A 1 69 ? 7.266 -5.479 -5.335 1.00 93.38 69 SER A C 1
ATOM 570 O O . SER A 1 69 ? 7.725 -5.835 -6.418 1.00 93.38 69 SER A O 1
ATOM 572 N N . LEU A 1 70 ? 7.000 -4.203 -5.061 1.00 91.88 70 LEU A N 1
ATOM 573 C CA . LEU A 1 70 ? 7.127 -3.113 -6.017 1.00 91.88 70 LEU A CA 1
ATOM 574 C C . LEU A 1 70 ? 8.597 -2.778 -6.320 1.00 91.88 70 LEU A C 1
ATOM 576 O O . LEU A 1 70 ? 8.937 -2.551 -7.483 1.00 91.88 70 LEU A O 1
ATOM 580 N N . VAL A 1 71 ? 9.495 -2.848 -5.326 1.00 93.88 71 VAL A N 1
ATOM 581 C CA . VAL A 1 71 ? 10.954 -2.765 -5.546 1.00 93.88 71 VAL A CA 1
ATOM 582 C C . VAL A 1 71 ? 11.434 -3.922 -6.417 1.00 93.88 71 VAL A C 1
ATOM 584 O O . VAL A 1 71 ? 12.129 -3.688 -7.403 1.00 93.88 71 VAL A O 1
ATOM 587 N N . LEU A 1 72 ? 11.063 -5.161 -6.078 1.00 93.81 72 LEU A N 1
ATOM 588 C CA . LEU A 1 72 ? 11.483 -6.348 -6.828 1.00 93.81 72 LEU A CA 1
ATOM 589 C C . LEU A 1 72 ? 10.984 -6.301 -8.272 1.00 93.81 72 LEU A C 1
ATOM 591 O O . LEU A 1 72 ? 11.749 -6.562 -9.199 1.00 93.81 72 LEU A O 1
ATOM 595 N N . PHE A 1 73 ? 9.726 -5.912 -8.471 1.00 90.31 73 PHE A N 1
ATOM 596 C CA . PHE A 1 73 ? 9.148 -5.731 -9.795 1.00 90.31 73 PHE A CA 1
ATOM 597 C C . PHE A 1 73 ? 9.867 -4.634 -10.590 1.00 90.31 73 PHE A C 1
ATOM 599 O O . PHE A 1 73 ? 10.233 -4.849 -11.744 1.00 90.31 73 PHE A O 1
ATOM 606 N N . SER A 1 74 ? 10.147 -3.485 -9.968 1.00 89.62 74 SER A N 1
ATOM 607 C CA . SER A 1 74 ? 10.870 -2.383 -10.616 1.00 89.62 74 SER A CA 1
ATOM 608 C C . SER A 1 74 ? 12.305 -2.774 -10.973 1.00 89.62 74 SER A C 1
ATOM 610 O O . SER A 1 74 ? 12.772 -2.465 -12.067 1.00 89.62 74 SER A O 1
ATOM 612 N N . ALA A 1 75 ? 12.992 -3.509 -10.095 1.00 91.19 75 ALA A N 1
ATOM 613 C CA . ALA A 1 75 ? 14.321 -4.046 -10.363 1.00 91.19 75 ALA A CA 1
ATOM 614 C C . ALA A 1 75 ? 14.291 -5.050 -11.525 1.00 91.19 75 ALA A C 1
ATOM 616 O O . ALA A 1 75 ? 15.116 -4.966 -12.433 1.00 91.19 75 ALA A O 1
ATOM 617 N N . PHE A 1 76 ? 13.313 -5.958 -11.548 1.00 90.75 76 PHE A N 1
ATOM 618 C CA . PHE A 1 76 ? 13.129 -6.891 -12.657 1.00 90.75 76 PHE A CA 1
ATOM 619 C C . PHE A 1 76 ? 12.877 -6.156 -13.980 1.00 90.75 76 PHE A C 1
ATOM 621 O O . PHE A 1 76 ? 13.524 -6.460 -14.983 1.00 90.75 76 PHE A O 1
ATOM 628 N N . LEU A 1 77 ? 12.006 -5.143 -13.989 1.00 86.94 77 LEU A N 1
ATOM 629 C CA . LEU A 1 77 ? 11.789 -4.312 -15.171 1.00 86.94 77 LEU A CA 1
ATOM 630 C C . LEU A 1 77 ? 13.089 -3.645 -15.629 1.00 86.94 77 LEU A C 1
ATOM 632 O O . LEU A 1 77 ? 13.438 -3.733 -16.804 1.00 86.94 77 LEU A O 1
ATOM 636 N N . PHE A 1 78 ? 13.823 -3.027 -14.706 1.00 87.44 78 PHE A N 1
ATOM 637 C CA . PHE A 1 78 ? 15.017 -2.255 -15.026 1.00 87.44 78 PHE A CA 1
ATOM 638 C C . PHE A 1 78 ? 16.179 -3.119 -15.527 1.00 87.44 78 PHE A C 1
ATOM 640 O O . PHE A 1 78 ? 16.825 -2.763 -16.509 1.00 87.44 78 PHE A O 1
ATOM 647 N N . PHE A 1 79 ? 16.432 -4.263 -14.889 1.00 90.38 79 PHE A N 1
ATOM 648 C CA . PHE A 1 79 ? 17.589 -5.106 -15.197 1.00 90.38 79 PHE A CA 1
ATOM 649 C C . PHE A 1 79 ? 17.301 -6.209 -16.219 1.00 90.38 79 PHE A C 1
ATOM 651 O O . PHE A 1 79 ? 18.205 -6.588 -16.960 1.00 90.38 79 PHE A O 1
ATOM 658 N N . ALA A 1 80 ? 16.075 -6.736 -16.287 1.00 90.25 80 ALA A N 1
ATOM 659 C CA . ALA A 1 80 ? 15.757 -7.865 -17.164 1.00 90.25 80 ALA A CA 1
ATOM 660 C C . ALA A 1 80 ? 14.981 -7.463 -18.425 1.00 90.25 80 ALA A C 1
ATOM 662 O O . ALA A 1 80 ? 15.198 -8.058 -19.484 1.00 90.25 80 ALA A O 1
ATOM 663 N N . ILE A 1 81 ? 14.076 -6.481 -18.329 1.00 86.69 81 ILE A N 1
ATOM 664 C CA . ILE A 1 81 ? 13.130 -6.154 -19.407 1.00 86.69 81 ILE A CA 1
ATOM 665 C C . ILE A 1 81 ? 13.593 -4.954 -20.237 1.00 86.69 81 ILE A C 1
ATOM 667 O O . ILE A 1 81 ? 13.714 -5.078 -21.456 1.00 86.69 81 ILE A O 1
ATOM 671 N N . LEU A 1 82 ? 13.904 -3.814 -19.608 1.00 86.19 82 LEU A N 1
ATOM 672 C CA . LEU A 1 82 ? 14.304 -2.592 -20.318 1.00 86.19 82 LEU A CA 1
ATOM 673 C C . LEU A 1 82 ? 15.506 -2.788 -21.260 1.00 86.19 82 LEU A C 1
ATOM 675 O O . LEU A 1 82 ? 15.430 -2.297 -22.386 1.00 86.19 82 LEU A O 1
ATOM 679 N N . PRO A 1 83 ? 16.570 -3.539 -20.906 1.00 87.31 83 PRO A N 1
ATOM 680 C CA . PRO A 1 83 ? 17.690 -3.756 -21.821 1.00 87.31 83 PRO A CA 1
ATOM 681 C C . PRO A 1 83 ? 17.277 -4.518 -23.085 1.00 87.31 83 PRO A C 1
ATOM 683 O O . PRO A 1 83 ? 17.717 -4.181 -24.184 1.00 87.31 83 PRO A O 1
ATOM 686 N N . LYS A 1 84 ? 16.387 -5.511 -22.948 1.00 88.06 84 LYS A N 1
ATOM 687 C CA . LYS A 1 84 ? 15.874 -6.293 -24.082 1.00 88.06 84 LYS A CA 1
ATOM 688 C C . LYS A 1 84 ? 15.010 -5.434 -24.997 1.00 88.06 84 LYS A C 1
ATOM 690 O O . LYS A 1 84 ? 15.179 -5.477 -26.210 1.00 88.06 84 LYS A O 1
ATOM 695 N N . ILE A 1 85 ? 14.134 -4.619 -24.411 1.00 84.19 85 ILE A N 1
ATOM 696 C CA . ILE A 1 85 ? 13.293 -3.680 -25.157 1.00 84.19 85 ILE A CA 1
ATOM 697 C C . ILE A 1 85 ? 14.162 -2.663 -25.908 1.00 84.19 85 ILE A C 1
ATOM 699 O O . ILE A 1 85 ? 13.975 -2.465 -27.104 1.00 84.19 85 ILE A O 1
ATOM 703 N N . ASN A 1 86 ? 15.159 -2.071 -25.247 1.00 84.69 86 ASN A N 1
ATOM 704 C CA . ASN A 1 86 ? 16.067 -1.111 -25.877 1.00 84.69 86 ASN A CA 1
ATOM 705 C C . ASN A 1 86 ? 16.864 -1.736 -27.029 1.00 84.69 86 ASN A C 1
ATOM 707 O O . ASN A 1 86 ? 17.036 -1.096 -28.063 1.00 84.69 86 ASN A O 1
ATOM 711 N N . SER A 1 87 ? 17.310 -2.988 -26.881 1.00 86.50 87 SER A N 1
ATOM 712 C CA . SER A 1 87 ? 17.978 -3.720 -27.961 1.00 86.50 87 SER A CA 1
ATOM 713 C C . SER A 1 87 ? 17.058 -3.937 -29.165 1.00 86.50 87 SER A C 1
ATOM 715 O O . SER A 1 87 ? 17.487 -3.720 -30.295 1.00 86.50 87 SER A O 1
ATOM 717 N N . LEU A 1 88 ? 15.794 -4.307 -28.940 1.00 86.19 88 LEU A N 1
ATOM 718 C CA . LEU A 1 88 ? 14.814 -4.478 -30.016 1.00 86.19 88 LEU A CA 1
ATOM 719 C C . LEU A 1 88 ? 14.528 -3.161 -30.744 1.00 86.19 88 LEU A C 1
ATOM 721 O O . LEU A 1 88 ? 14.546 -3.135 -31.970 1.00 86.19 88 LEU A O 1
ATOM 725 N N . TYR A 1 89 ? 14.331 -2.063 -30.010 1.00 83.12 89 TYR A N 1
ATOM 726 C CA . TYR A 1 89 ? 14.128 -0.740 -30.607 1.00 83.12 89 TYR A CA 1
ATOM 727 C C . TYR A 1 89 ? 15.332 -0.284 -31.439 1.00 83.12 89 TYR A C 1
ATOM 729 O O . TYR A 1 89 ? 15.161 0.212 -32.552 1.00 83.12 89 TYR A O 1
ATOM 737 N N . ALA A 1 90 ? 16.549 -0.530 -30.946 1.00 85.44 90 ALA A N 1
ATOM 738 C CA . ALA A 1 90 ? 17.767 -0.235 -31.691 1.00 85.44 90 ALA A CA 1
ATOM 739 C C . ALA A 1 90 ? 17.858 -1.035 -33.004 1.00 85.44 90 ALA A C 1
ATOM 741 O O . ALA A 1 90 ? 18.292 -0.488 -34.015 1.00 85.44 90 ALA A O 1
ATOM 742 N N . GLN A 1 91 ? 17.408 -2.296 -33.019 1.00 88.00 91 GLN A N 1
ATOM 743 C CA . GLN A 1 91 ? 17.397 -3.130 -34.230 1.00 88.00 91 GLN A CA 1
ATOM 744 C C . GLN A 1 91 ? 16.433 -2.611 -35.304 1.00 88.00 91 GLN A C 1
ATOM 746 O O . GLN A 1 91 ? 16.725 -2.735 -36.489 1.00 88.00 91 GLN A O 1
ATOM 751 N N . ILE A 1 92 ? 15.312 -2.005 -34.907 1.00 88.44 92 ILE A N 1
ATOM 752 C CA . ILE A 1 92 ? 14.327 -1.423 -35.836 1.00 88.44 92 ILE A CA 1
ATOM 753 C C . ILE A 1 92 ? 14.588 0.062 -36.145 1.00 88.44 92 ILE A C 1
ATOM 755 O O . ILE A 1 92 ? 13.757 0.715 -36.769 1.00 88.44 92 ILE A O 1
ATOM 759 N N . GLY A 1 93 ? 15.730 0.611 -35.711 1.00 85.75 93 GLY A N 1
ATOM 760 C CA . GLY A 1 93 ? 16.130 1.996 -35.982 1.00 85.75 93 GLY A CA 1
ATOM 761 C C . GLY A 1 93 ? 15.335 3.061 -35.219 1.00 85.75 93 GLY A C 1
ATOM 762 O O . GLY A 1 93 ? 15.454 4.244 -35.532 1.00 85.75 93 GLY A O 1
ATOM 763 N N . TYR A 1 94 ? 14.545 2.675 -34.214 1.00 80.81 94 TYR A N 1
ATOM 764 C CA . TYR A 1 94 ? 13.762 3.609 -33.406 1.00 80.81 94 TYR A CA 1
ATOM 765 C C . TYR A 1 94 ? 14.512 3.955 -32.116 1.00 80.81 94 TYR A C 1
ATOM 767 O O . TYR A 1 94 ? 14.980 3.072 -31.394 1.00 80.81 94 TYR A O 1
ATOM 775 N N . GLN A 1 95 ? 14.596 5.241 -31.774 1.00 71.56 95 GLN A N 1
ATOM 776 C CA . GLN A 1 95 ? 15.096 5.644 -30.461 1.00 71.56 95 GLN A CA 1
ATOM 777 C C . GLN A 1 95 ? 13.985 5.474 -29.428 1.00 71.56 95 GLN A C 1
ATOM 779 O O . GLN A 1 95 ? 12.979 6.178 -29.469 1.00 71.56 95 GLN A O 1
ATOM 784 N N . ASN A 1 96 ? 14.161 4.534 -28.497 1.00 67.62 96 ASN A N 1
ATOM 785 C CA . ASN A 1 96 ? 13.214 4.358 -27.405 1.00 67.62 96 ASN A CA 1
ATOM 786 C C . ASN A 1 96 ? 13.276 5.588 -26.481 1.00 67.62 96 ASN A C 1
ATOM 788 O O . ASN A 1 96 ? 14.327 5.824 -25.870 1.00 67.62 96 ASN A O 1
ATOM 792 N N . PRO A 1 97 ? 12.196 6.375 -26.333 1.00 64.81 97 PRO A N 1
ATOM 793 C CA . PRO A 1 97 ? 12.178 7.420 -25.327 1.00 64.81 97 PRO A CA 1
ATOM 794 C C . PRO A 1 97 ? 12.329 6.746 -23.958 1.00 64.81 97 PRO A C 1
ATOM 796 O O . PRO A 1 97 ? 11.600 5.811 -23.639 1.00 64.81 97 PRO A O 1
ATOM 799 N N . ASN A 1 98 ? 13.270 7.213 -23.133 1.00 68.12 98 ASN A N 1
ATOM 800 C CA . ASN A 1 98 ? 13.691 6.603 -21.856 1.00 68.12 98 ASN A CA 1
ATOM 801 C C . ASN A 1 98 ? 12.603 6.595 -20.740 1.00 68.12 98 ASN A C 1
ATOM 803 O O . ASN A 1 98 ? 12.895 6.583 -19.546 1.00 68.12 98 ASN A O 1
ATOM 807 N N . LYS A 1 99 ? 11.321 6.605 -21.120 1.00 69.19 99 LYS A N 1
ATOM 808 C CA . LYS A 1 99 ? 10.121 6.644 -20.277 1.00 69.19 99 LYS A CA 1
ATOM 809 C C . LYS A 1 99 ? 10.015 5.427 -19.356 1.00 69.19 99 LYS A C 1
ATOM 811 O O . LYS A 1 99 ? 9.541 5.557 -18.231 1.00 69.19 99 LYS A O 1
ATOM 816 N N . GLY A 1 100 ? 10.511 4.266 -19.793 1.00 73.81 100 GLY A N 1
ATOM 817 C CA . GLY A 1 100 ? 10.568 3.059 -18.961 1.00 73.81 100 GLY A CA 1
ATOM 818 C C . GLY A 1 100 ? 11.459 3.221 -17.723 1.00 73.81 100 GLY A C 1
ATOM 819 O O . GLY A 1 100 ? 11.113 2.734 -16.648 1.00 73.81 100 GLY A O 1
ATOM 820 N N . GLY A 1 101 ? 12.563 3.969 -17.846 1.00 79.56 101 GLY A N 1
ATOM 821 C CA . GLY A 1 101 ? 13.439 4.293 -16.720 1.00 79.56 101 GLY A CA 1
ATOM 822 C C . GLY A 1 101 ? 12.760 5.221 -15.712 1.00 79.56 101 GLY A C 1
ATOM 823 O O . GLY A 1 101 ? 12.772 4.943 -14.516 1.00 79.56 101 GLY A O 1
ATOM 824 N N . THR A 1 102 ? 12.095 6.280 -16.188 1.00 82.38 102 THR A N 1
ATOM 825 C CA . THR A 1 102 ? 11.334 7.200 -15.324 1.00 82.38 102 THR A CA 1
ATOM 826 C C . THR A 1 102 ? 10.224 6.476 -14.562 1.00 82.38 102 THR A C 1
ATOM 828 O O . THR A 1 102 ? 10.088 6.681 -13.358 1.00 82.38 102 THR A O 1
ATOM 831 N N . PHE A 1 103 ? 9.476 5.591 -15.231 1.00 83.31 103 PHE A N 1
ATOM 832 C CA . PHE A 1 103 ? 8.452 4.763 -14.591 1.00 83.31 103 PHE A CA 1
ATOM 833 C C . PHE A 1 103 ? 9.034 3.932 -13.440 1.00 83.31 103 PHE A C 1
ATOM 835 O O . PHE A 1 103 ? 8.540 4.006 -12.316 1.00 83.31 103 PHE A O 1
ATOM 842 N N . ALA A 1 104 ? 10.119 3.193 -13.694 1.00 85.56 104 ALA A N 1
ATOM 843 C CA . ALA A 1 104 ? 10.758 2.358 -12.679 1.00 85.56 104 ALA A CA 1
ATOM 844 C C . ALA A 1 104 ? 11.254 3.182 -11.476 1.00 85.56 104 ALA A C 1
ATOM 846 O O . ALA A 1 104 ? 11.074 2.769 -10.333 1.00 85.56 104 ALA A O 1
ATOM 847 N N . VAL A 1 105 ? 11.824 4.370 -11.712 1.00 88.56 105 VAL A N 1
ATOM 848 C CA . VAL A 1 105 ? 12.288 5.264 -10.637 1.00 88.56 105 VAL A CA 1
ATOM 849 C C . VAL A 1 105 ? 11.127 5.763 -9.774 1.00 88.56 105 VAL A C 1
ATOM 851 O O . VAL A 1 105 ? 11.219 5.706 -8.549 1.00 88.56 105 VAL A O 1
ATOM 854 N N . VAL A 1 106 ? 10.025 6.214 -10.384 1.00 90.06 106 VAL A N 1
ATOM 855 C CA . VAL A 1 106 ? 8.835 6.672 -9.641 1.00 90.06 106 VAL A CA 1
ATOM 856 C C . VAL A 1 106 ? 8.269 5.543 -8.782 1.00 90.06 106 VAL A C 1
ATOM 858 O O . VAL A 1 106 ? 7.983 5.755 -7.605 1.00 90.06 106 VAL A O 1
ATOM 861 N N . MET A 1 107 ? 8.176 4.334 -9.339 1.00 89.94 107 MET A N 1
ATOM 862 C CA . MET A 1 107 ? 7.726 3.152 -8.606 1.00 89.94 107 MET A CA 1
ATOM 863 C C . MET A 1 107 ? 8.638 2.870 -7.402 1.00 89.94 107 MET A C 1
ATOM 865 O O . MET A 1 107 ? 8.155 2.744 -6.281 1.00 89.94 107 MET A O 1
ATOM 869 N N . VAL A 1 108 ? 9.963 2.886 -7.571 1.00 92.88 108 VAL A N 1
ATOM 870 C CA . VAL A 1 108 ? 10.903 2.705 -6.448 1.00 92.88 108 VAL A CA 1
ATOM 871 C C . VAL A 1 108 ? 10.708 3.757 -5.350 1.00 92.88 108 VAL A C 1
ATOM 873 O O . VAL A 1 108 ? 10.731 3.406 -4.171 1.00 92.88 108 VAL A O 1
ATOM 876 N N . ILE A 1 109 ? 10.474 5.026 -5.697 1.00 93.94 109 ILE A N 1
ATOM 877 C CA . ILE A 1 109 ? 10.218 6.085 -4.705 1.00 93.94 109 ILE A CA 1
ATOM 878 C C . ILE A 1 109 ? 8.964 5.763 -3.881 1.00 93.94 109 ILE A C 1
ATOM 880 O O . ILE A 1 109 ? 9.005 5.819 -2.651 1.00 93.94 109 ILE A O 1
ATOM 884 N N . VAL A 1 110 ? 7.869 5.378 -4.540 1.00 93.81 110 VAL A N 1
ATOM 885 C CA . VAL A 1 110 ? 6.616 4.982 -3.874 1.00 93.81 110 VAL A CA 1
ATOM 886 C C . VAL A 1 110 ? 6.849 3.782 -2.959 1.00 93.81 110 VAL A C 1
ATOM 888 O O . VAL A 1 110 ? 6.423 3.794 -1.805 1.00 93.81 110 VAL A O 1
ATOM 891 N N . ALA A 1 111 ? 7.601 2.788 -3.431 1.00 94.31 111 ALA A N 1
ATOM 892 C CA . ALA A 1 111 ? 7.940 1.604 -2.656 1.00 94.31 111 ALA A CA 1
ATOM 893 C C . ALA A 1 111 ? 8.712 1.946 -1.374 1.00 94.31 111 ALA A C 1
ATOM 895 O O . ALA A 1 111 ? 8.403 1.444 -0.293 1.00 94.31 111 ALA A O 1
ATOM 896 N N . VAL A 1 112 ? 9.708 2.830 -1.478 1.00 95.31 112 VAL A N 1
ATOM 897 C CA . VAL A 1 112 ? 10.497 3.295 -0.330 1.00 95.31 112 VAL A CA 1
ATOM 898 C C . VAL A 1 112 ? 9.603 4.029 0.668 1.00 95.31 112 VAL A C 1
ATOM 900 O O . VAL A 1 112 ? 9.694 3.766 1.869 1.00 95.31 112 VAL A O 1
ATOM 903 N N . LEU A 1 113 ? 8.697 4.890 0.192 1.00 95.81 113 LEU A N 1
ATOM 904 C CA . LEU A 1 113 ? 7.727 5.574 1.050 1.00 95.81 113 LEU A CA 1
ATOM 905 C C . LEU A 1 113 ? 6.817 4.582 1.784 1.00 95.81 113 LEU A C 1
ATOM 907 O O . LEU A 1 113 ? 6.637 4.722 2.993 1.00 95.81 113 LEU A O 1
ATOM 911 N N . GLN A 1 114 ? 6.305 3.552 1.105 1.00 96.06 114 GLN A N 1
ATOM 912 C CA . GLN A 1 114 ? 5.508 2.494 1.737 1.00 96.06 114 GLN A CA 1
ATOM 913 C C . GLN A 1 114 ? 6.301 1.723 2.794 1.00 96.06 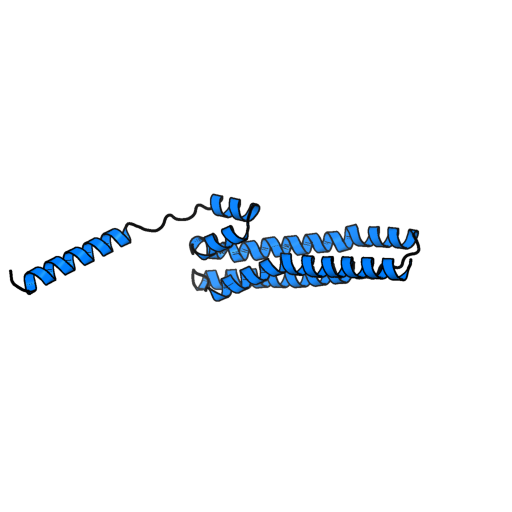114 GLN A C 1
ATOM 915 O O . GLN A 1 114 ? 5.802 1.478 3.895 1.00 96.06 114 GLN A O 1
ATOM 920 N N . ILE A 1 115 ? 7.557 1.379 2.504 1.00 96.19 115 ILE A N 1
ATOM 921 C CA . ILE A 1 115 ? 8.418 0.659 3.445 1.00 96.19 115 ILE A CA 1
ATOM 922 C C . ILE A 1 115 ? 8.650 1.494 4.711 1.00 96.19 115 ILE A C 1
ATOM 924 O O . ILE A 1 115 ? 8.433 1.004 5.826 1.00 96.19 115 ILE A O 1
ATOM 928 N N . ILE A 1 116 ? 9.034 2.766 4.543 1.00 97.25 116 ILE A N 1
ATOM 929 C CA . ILE A 1 116 ? 9.225 3.722 5.643 1.00 97.25 116 ILE A CA 1
ATOM 930 C C . ILE A 1 116 ? 7.924 3.879 6.436 1.00 97.25 116 ILE A C 1
ATOM 932 O O . ILE A 1 116 ? 7.936 3.802 7.668 1.00 97.25 11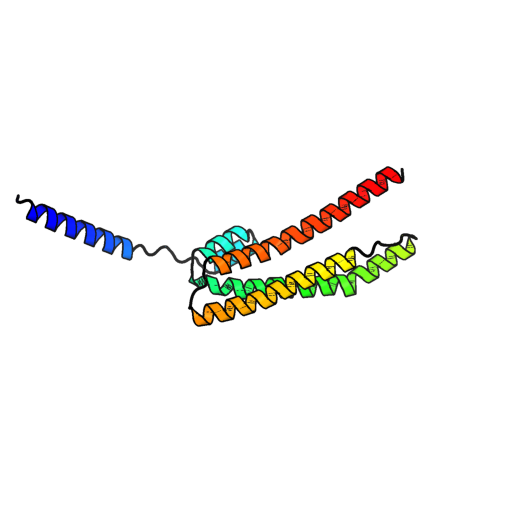6 ILE A O 1
ATOM 936 N N . TRP A 1 117 ? 6.792 4.033 5.749 1.00 96.88 117 TRP A N 1
ATOM 937 C CA . TRP A 1 117 ? 5.489 4.166 6.389 1.00 96.88 117 TRP A CA 1
ATOM 938 C C . TRP A 1 117 ? 5.118 2.931 7.217 1.00 96.88 117 TRP A C 1
ATOM 940 O O . TRP A 1 117 ? 4.687 3.063 8.363 1.00 96.88 117 TRP A O 1
ATOM 950 N N . GLY A 1 118 ? 5.376 1.723 6.710 1.00 95.38 118 GLY A N 1
ATOM 951 C CA . GLY A 1 118 ? 5.168 0.483 7.459 1.00 95.38 118 GLY A CA 1
ATOM 952 C C . GLY A 1 118 ? 5.982 0.425 8.760 1.00 95.38 118 GLY A C 1
ATOM 953 O O . GLY A 1 118 ? 5.464 -0.006 9.795 1.00 95.38 118 GLY A O 1
ATOM 954 N N . PHE A 1 119 ? 7.221 0.938 8.765 1.00 96.50 119 PHE A N 1
ATOM 955 C CA . PHE A 1 119 ? 8.009 1.067 10.000 1.00 96.50 119 PHE A CA 1
ATOM 956 C C . PHE A 1 119 ? 7.379 2.053 10.991 1.00 96.50 119 PHE A C 1
ATOM 958 O O . PHE A 1 119 ? 7.306 1.751 12.187 1.00 96.50 119 PHE A O 1
ATOM 965 N N . ILE A 1 120 ? 6.886 3.199 10.508 1.00 95.56 120 ILE A N 1
ATOM 966 C CA . ILE A 1 120 ? 6.204 4.209 11.333 1.00 95.56 120 ILE A CA 1
ATOM 967 C C . ILE A 1 120 ? 4.947 3.615 11.981 1.00 95.56 120 ILE A C 1
ATOM 969 O O . ILE A 1 120 ? 4.783 3.721 13.200 1.00 95.56 120 ILE A O 1
ATOM 973 N N . LEU A 1 121 ? 4.103 2.924 11.206 1.00 94.81 121 LEU A N 1
ATOM 974 C CA . LEU A 1 121 ? 2.896 2.267 11.716 1.00 94.81 121 LEU A CA 1
ATOM 975 C C . LEU A 1 121 ? 3.222 1.238 12.794 1.00 94.81 121 LEU A C 1
ATOM 977 O O . LEU A 1 121 ? 2.616 1.252 13.864 1.00 94.81 121 LEU A O 1
ATOM 981 N N . LYS A 1 122 ? 4.213 0.372 12.553 1.00 94.38 122 LYS A N 1
ATOM 982 C CA . LYS A 1 122 ? 4.603 -0.656 13.524 1.00 94.38 122 LYS A CA 1
ATOM 983 C C . LYS A 1 122 ? 5.116 -0.045 14.825 1.00 94.38 122 LYS A C 1
ATOM 985 O O . LYS A 1 122 ? 4.809 -0.553 15.904 1.00 94.38 122 LYS A O 1
ATOM 990 N N . LYS A 1 123 ? 5.879 1.050 14.743 1.00 93.31 123 LYS A N 1
ATOM 991 C CA . LYS A 1 123 ? 6.338 1.791 15.924 1.00 93.31 123 LYS A CA 1
ATOM 992 C C . LYS A 1 123 ? 5.154 2.383 16.692 1.00 93.31 123 LYS A C 1
ATOM 994 O O . LYS A 1 123 ? 5.108 2.248 17.911 1.00 93.31 123 LYS A O 1
ATOM 999 N N . LYS A 1 124 ? 4.190 2.989 15.993 1.00 91.94 124 LYS A N 1
ATOM 1000 C CA . LYS A 1 124 ? 3.023 3.623 16.620 1.00 91.94 124 LYS A CA 1
ATOM 1001 C C . LYS A 1 124 ? 2.073 2.608 17.255 1.00 91.94 124 LYS A C 1
ATOM 1003 O O . LYS A 1 124 ? 1.665 2.795 18.395 1.00 91.94 124 LYS A O 1
ATOM 1008 N N . GLN A 1 125 ? 1.812 1.495 16.576 1.00 90.25 125 GLN A N 1
ATOM 1009 C CA . GLN A 1 125 ? 0.979 0.416 17.102 1.00 90.25 125 GLN A CA 1
ATOM 1010 C C . GLN A 1 125 ? 1.572 -0.203 18.376 1.00 90.25 125 GLN A C 1
ATOM 1012 O O . GLN A 1 125 ? 0.834 -0.515 19.304 1.00 90.25 125 GLN A O 1
ATOM 1017 N N . ARG A 1 126 ? 2.901 -0.365 18.453 1.00 85.75 126 ARG A N 1
ATOM 1018 C CA . ARG A 1 126 ? 3.563 -0.866 19.670 1.00 85.75 126 ARG A CA 1
ATOM 1019 C C . ARG A 1 126 ? 3.416 0.075 20.867 1.00 85.75 126 ARG A C 1
ATOM 1021 O O . ARG A 1 126 ? 3.405 -0.414 21.988 1.00 85.75 126 ARG A O 1
ATOM 1028 N N . GLY A 1 127 ? 3.341 1.385 20.632 1.00 82.12 127 GLY A N 1
ATOM 1029 C CA . GLY A 1 127 ? 3.164 2.381 21.692 1.00 82.12 127 GLY A CA 1
ATOM 1030 C C . GLY A 1 127 ? 1.722 2.470 22.189 1.00 82.12 127 GLY A C 1
ATOM 1031 O O . GLY A 1 127 ? 1.484 2.406 23.388 1.00 82.12 127 GLY A O 1
ATOM 1032 N N . ASP A 1 128 ? 0.765 2.575 21.266 1.00 79.50 128 ASP A N 1
ATOM 1033 C CA . ASP A 1 128 ? -0.626 2.911 21.600 1.00 79.50 128 ASP A CA 1
ATOM 1034 C C . ASP A 1 128 ? -1.559 1.682 21.642 1.00 79.50 128 ASP A C 1
ATOM 1036 O O . ASP A 1 128 ? -2.737 1.804 21.975 1.00 79.50 128 ASP A O 1
ATOM 1040 N N . GLY A 1 129 ? -1.084 0.504 21.224 1.00 78.56 129 GLY A N 1
ATOM 1041 C CA . GLY A 1 129 ? -1.883 -0.719 21.050 1.00 78.56 129 GLY A CA 1
ATOM 1042 C C . GLY A 1 129 ? -2.834 -0.692 19.844 1.00 78.56 129 GLY A C 1
ATOM 1043 O O . GLY A 1 129 ? -3.141 -1.743 19.283 1.00 78.56 129 GLY A O 1
ATOM 1044 N N . LYS A 1 130 ? -3.241 0.502 19.396 1.00 84.00 130 LYS A N 1
ATOM 1045 C CA . LYS A 1 130 ? -4.133 0.752 18.255 1.00 84.00 130 LYS A CA 1
ATOM 1046 C C . LYS A 1 130 ? -3.584 1.829 17.323 1.00 84.00 130 LYS A C 1
ATOM 1048 O O . LYS A 1 130 ? -2.776 2.663 17.727 1.00 84.00 130 LYS A O 1
ATOM 1053 N N . LEU A 1 131 ? -4.030 1.822 16.069 1.00 88.94 131 LEU A N 1
ATOM 1054 C CA . LEU A 1 131 ? -3.713 2.883 15.112 1.00 88.94 131 LEU A CA 1
ATOM 1055 C C . LEU A 1 131 ? -4.868 3.881 15.051 1.00 88.94 131 LEU A C 1
ATOM 1057 O O . LEU A 1 131 ? -6.034 3.498 15.065 1.00 88.94 131 LEU A O 1
ATOM 1061 N N . SER A 1 132 ? -4.549 5.175 14.975 1.00 90.88 132 SER A N 1
ATOM 1062 C CA . SER A 1 132 ? -5.584 6.179 14.733 1.00 90.88 132 SER A CA 1
ATOM 1063 C C . SER A 1 132 ? -6.082 6.105 13.288 1.00 90.88 132 SER A C 1
ATOM 1065 O O . SER A 1 132 ? -5.335 5.761 12.369 1.00 90.88 132 SER A O 1
ATOM 1067 N N . THR A 1 133 ? -7.336 6.508 13.089 1.00 90.56 133 THR A N 1
ATOM 1068 C CA . THR A 1 133 ? -7.990 6.701 11.786 1.00 90.56 133 THR A CA 1
ATOM 1069 C C . THR A 1 133 ? -7.080 7.404 10.776 1.00 90.56 133 THR A C 1
ATOM 1071 O O . THR A 1 133 ? -6.965 6.964 9.638 1.00 90.56 133 THR A O 1
ATOM 1074 N N . THR A 1 134 ? -6.366 8.456 11.180 1.00 93.12 134 THR A N 1
ATOM 1075 C CA . THR A 1 134 ? -5.473 9.201 10.282 1.00 93.12 134 THR A CA 1
ATOM 1076 C C . THR A 1 134 ? -4.368 8.321 9.697 1.00 93.12 134 THR A C 1
ATOM 1078 O O . THR A 1 134 ? -4.116 8.373 8.497 1.00 93.12 134 THR A O 1
ATOM 1081 N N . TYR A 1 135 ? -3.734 7.475 10.515 1.00 93.50 135 TYR A N 1
ATOM 1082 C CA . TYR A 1 135 ? -2.672 6.581 10.046 1.00 93.50 135 TYR A CA 1
ATOM 1083 C C . TYR A 1 135 ? -3.194 5.543 9.052 1.00 93.50 135 TYR A C 1
ATOM 1085 O O . TYR A 1 135 ? -2.536 5.254 8.052 1.00 93.50 135 TYR A O 1
ATOM 1093 N N . LEU A 1 136 ? -4.392 5.021 9.311 1.00 92.06 136 LEU A N 1
ATOM 1094 C CA . LEU A 1 136 ? -5.049 4.065 8.431 1.00 92.06 136 LEU A CA 1
ATOM 1095 C C . LEU A 1 136 ? -5.436 4.713 7.088 1.00 92.06 136 LEU A C 1
ATOM 1097 O O . LEU A 1 136 ? -5.223 4.096 6.045 1.00 92.06 136 LEU A O 1
ATOM 1101 N N . LEU A 1 137 ? -5.942 5.960 7.085 1.00 93.38 137 LEU A N 1
ATOM 1102 C CA . LEU A 1 137 ? -6.265 6.690 5.845 1.00 93.38 137 LEU A CA 1
ATOM 1103 C C . LEU A 1 137 ? -5.022 6.861 4.970 1.00 93.38 137 LEU A C 1
ATOM 1105 O O . LEU A 1 137 ? -5.085 6.622 3.767 1.00 93.38 137 LEU A O 1
ATOM 1109 N N . ILE A 1 138 ? -3.891 7.238 5.573 1.00 94.50 138 ILE A N 1
ATOM 1110 C CA . ILE A 1 138 ? -2.628 7.409 4.846 1.00 94.50 138 ILE A CA 1
ATOM 1111 C C . ILE A 1 138 ? -2.184 6.078 4.227 1.00 94.50 138 ILE A C 1
ATOM 1113 O O . ILE A 1 138 ? -1.786 6.053 3.067 1.00 94.50 138 ILE A O 1
ATOM 1117 N N . SER A 1 139 ? -2.309 4.959 4.948 1.00 93.56 139 SER A N 1
ATOM 1118 C CA . SER A 1 139 ? -2.007 3.636 4.386 1.00 93.56 139 SER A CA 1
ATOM 1119 C C . SER A 1 139 ? -2.893 3.278 3.197 1.00 93.56 139 SER A C 1
ATOM 1121 O O . SER A 1 139 ? -2.384 2.783 2.198 1.00 93.56 139 SER A O 1
ATOM 1123 N N . ILE A 1 140 ? -4.200 3.540 3.274 1.00 92.38 140 ILE A N 1
ATOM 1124 C CA . ILE A 1 140 ? -5.113 3.300 2.147 1.00 92.38 140 ILE A CA 1
ATOM 1125 C C . ILE A 1 140 ? -4.754 4.193 0.957 1.00 92.38 140 ILE A C 1
ATOM 1127 O O . ILE A 1 140 ? -4.742 3.714 -0.174 1.00 92.38 140 ILE A O 1
ATOM 1131 N N . ALA A 1 141 ? -4.414 5.461 1.198 1.00 93.00 141 ALA A N 1
ATOM 1132 C CA . ALA A 1 141 ? -3.975 6.370 0.145 1.00 93.00 141 ALA A CA 1
ATOM 1133 C C . ALA A 1 141 ? -2.697 5.864 -0.543 1.00 93.00 141 ALA A C 1
ATOM 1135 O O . ALA A 1 141 ? -2.628 5.865 -1.769 1.00 93.00 141 ALA A O 1
ATOM 1136 N N . LEU A 1 142 ? -1.722 5.361 0.222 1.00 93.12 142 LEU A N 1
ATOM 1137 C CA . LEU A 1 142 ? -0.512 4.755 -0.337 1.00 93.12 142 LEU A CA 1
ATOM 1138 C C . LEU A 1 142 ? -0.813 3.505 -1.171 1.00 93.12 142 LEU A C 1
ATOM 1140 O O . LEU A 1 142 ? -0.225 3.356 -2.236 1.00 93.12 142 LEU A O 1
ATOM 1144 N N . PHE A 1 143 ? -1.745 2.646 -0.745 1.00 90.62 143 PHE A N 1
ATOM 1145 C CA . PHE A 1 143 ? -2.172 1.510 -1.570 1.00 90.62 143 PHE A CA 1
ATOM 1146 C C . PHE A 1 143 ? -2.900 1.953 -2.838 1.00 90.62 143 PHE A C 1
ATOM 1148 O O . PHE A 1 143 ? -2.743 1.334 -3.882 1.00 90.62 143 PHE A O 1
ATOM 1155 N N . ALA A 1 144 ? -3.686 3.030 -2.782 1.00 90.81 144 ALA A N 1
ATOM 1156 C CA . ALA A 1 144 ? -4.347 3.564 -3.968 1.00 90.81 144 ALA A CA 1
ATOM 1157 C C . ALA A 1 144 ? -3.334 4.078 -5.006 1.00 90.81 144 ALA A C 1
ATOM 1159 O O . ALA A 1 144 ? -3.562 3.922 -6.207 1.00 90.81 144 ALA A O 1
ATOM 1160 N N . LEU A 1 145 ? -2.197 4.635 -4.567 1.00 90.81 145 LEU A N 1
ATOM 1161 C CA . LEU A 1 145 ? -1.128 5.073 -5.470 1.00 90.81 145 LEU A CA 1
ATOM 1162 C C . LEU A 1 145 ? -0.553 3.925 -6.307 1.00 90.81 145 LEU A C 1
ATOM 1164 O O . LEU A 1 145 ? -0.240 4.155 -7.474 1.00 90.81 145 LEU A O 1
ATOM 1168 N N . ASP A 1 146 ? -0.504 2.702 -5.773 1.00 87.00 146 ASP A N 1
ATOM 1169 C CA . ASP A 1 146 ? -0.034 1.523 -6.517 1.00 87.00 146 ASP A CA 1
ATOM 1170 C C . ASP A 1 146 ? -0.908 1.204 -7.736 1.00 87.00 146 ASP A C 1
ATOM 1172 O O . ASP A 1 146 ? -0.432 0.601 -8.693 1.00 87.00 146 ASP A O 1
ATOM 1176 N N . TYR A 1 147 ? -2.173 1.632 -7.733 1.00 85.94 147 TYR A N 1
ATOM 1177 C CA . TYR A 1 147 ? -3.082 1.480 -8.872 1.00 85.94 147 TYR A CA 1
ATOM 1178 C C . TYR A 1 147 ? -3.113 2.736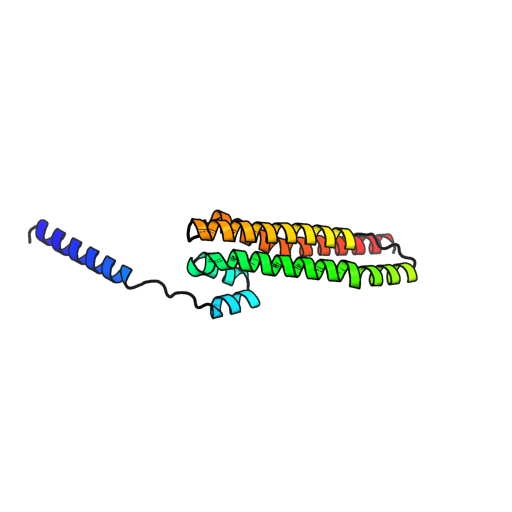 -9.746 1.00 85.94 147 TYR A C 1
ATOM 1180 O O . TYR A 1 147 ? -3.118 2.649 -10.977 1.00 85.94 147 TYR A O 1
ATOM 1188 N N . ILE A 1 148 ? -3.119 3.917 -9.122 1.00 88.62 148 ILE A N 1
ATOM 1189 C CA . ILE A 1 148 ? -3.239 5.202 -9.819 1.00 88.62 148 ILE A CA 1
ATOM 1190 C C . ILE A 1 148 ? -1.997 5.482 -10.668 1.00 88.62 148 ILE A C 1
ATOM 1192 O O . ILE A 1 148 ? -2.128 5.853 -11.834 1.00 88.62 148 ILE A O 1
ATOM 1196 N N . ILE A 1 149 ? -0.798 5.292 -10.111 1.00 87.06 149 ILE A N 1
ATOM 1197 C CA . ILE A 1 149 ? 0.455 5.651 -10.783 1.00 87.06 149 ILE A CA 1
ATOM 1198 C C . ILE A 1 149 ? 0.651 4.833 -12.064 1.00 87.06 149 ILE A C 1
ATOM 1200 O O . ILE A 1 149 ? 0.839 5.451 -13.116 1.00 87.06 149 ILE A O 1
ATOM 1204 N N . PRO A 1 150 ? 0.530 3.490 -12.054 1.00 83.25 150 PRO A N 1
ATOM 1205 C CA . PRO A 1 150 ? 0.560 2.724 -13.290 1.00 83.25 150 PRO A CA 1
ATOM 1206 C C . PRO A 1 150 ? -0.520 3.161 -14.269 1.00 83.25 150 PRO A C 1
ATOM 1208 O O . PRO A 1 150 ? -0.206 3.381 -15.432 1.00 83.25 150 PRO A O 1
ATOM 1211 N N . THR A 1 151 ? -1.760 3.363 -13.819 1.00 84.50 151 THR A N 1
ATOM 1212 C CA . THR A 1 151 ? -2.863 3.748 -14.713 1.00 84.50 151 THR A CA 1
ATOM 1213 C C . THR A 1 151 ? -2.566 5.050 -15.464 1.00 84.50 151 THR A C 1
ATOM 1215 O O . THR A 1 151 ? -2.694 5.085 -16.686 1.00 84.50 151 THR A O 1
ATOM 1218 N N . ILE A 1 152 ? -2.096 6.090 -14.765 1.00 84.00 152 ILE A N 1
ATOM 1219 C CA . ILE A 1 152 ? -1.752 7.393 -15.361 1.00 84.00 152 ILE A CA 1
ATOM 1220 C C . ILE A 1 152 ? -0.539 7.281 -16.300 1.00 84.00 152 ILE A C 1
ATOM 1222 O O . ILE A 1 152 ? -0.505 7.872 -17.387 1.00 84.00 152 ILE A O 1
ATOM 1226 N N . LEU A 1 153 ? 0.485 6.531 -15.893 1.00 77.06 153 LEU A N 1
ATOM 1227 C CA . LEU A 1 153 ? 1.702 6.383 -16.688 1.00 77.06 153 LEU A CA 1
ATOM 1228 C C . LEU A 1 153 ? 1.457 5.517 -17.936 1.00 77.06 153 LEU A C 1
ATOM 1230 O O . LEU A 1 153 ? 1.953 5.853 -19.006 1.00 77.06 153 LEU A O 1
ATOM 1234 N N . TYR A 1 154 ? 0.620 4.480 -17.862 1.00 74.06 154 TYR A N 1
ATOM 1235 C CA . TYR A 1 154 ? 0.214 3.699 -19.035 1.00 74.06 154 TYR A CA 1
ATOM 1236 C C . TYR A 1 154 ? -0.687 4.499 -19.980 1.00 74.06 154 TYR A C 1
ATOM 1238 O O . TYR A 1 154 ? -0.469 4.466 -21.193 1.00 74.06 154 TYR A O 1
ATOM 1246 N N . SER A 1 155 ? -1.666 5.250 -19.460 1.00 73.88 155 SER A N 1
ATOM 1247 C CA . SER A 1 155 ? -2.557 6.054 -20.305 1.00 73.88 155 SER A CA 1
ATOM 1248 C C . SER A 1 155 ? -1.801 7.148 -21.059 1.00 73.88 155 SER A C 1
ATOM 1250 O O . SER A 1 155 ? -2.088 7.388 -22.228 1.00 73.88 155 SER A O 1
ATOM 1252 N N . SER A 1 156 ? -0.803 7.772 -20.424 1.00 69.12 156 SER A N 1
ATOM 1253 C CA . SER A 1 156 ? 0.033 8.790 -21.076 1.00 69.12 156 SER A CA 1
ATOM 1254 C C . SER A 1 156 ? 0.961 8.208 -22.148 1.00 69.12 156 SER A C 1
ATOM 1256 O O . SER A 1 156 ? 1.233 8.867 -23.152 1.00 69.12 156 SER A O 1
ATOM 1258 N N . VAL A 1 157 ? 1.418 6.962 -21.988 1.00 67.38 157 VAL A N 1
ATOM 1259 C CA . VAL A 1 157 ? 2.182 6.259 -23.032 1.00 67.38 157 VAL A CA 1
ATOM 1260 C C . VAL A 1 157 ? 1.293 5.936 -24.237 1.00 67.38 157 VAL A C 1
ATOM 1262 O O . VAL A 1 157 ? 1.696 6.216 -25.364 1.00 67.38 157 VAL A O 1
ATOM 1265 N N . LEU A 1 158 ? 0.080 5.423 -24.009 1.00 65.25 158 LEU A N 1
ATOM 1266 C CA . LEU A 1 158 ? -0.881 5.086 -25.069 1.00 65.25 158 LEU A CA 1
ATOM 1267 C C . LEU A 1 158 ? -1.390 6.315 -25.836 1.00 65.25 158 LEU A C 1
ATOM 1269 O O . LEU A 1 158 ? -1.565 6.257 -27.051 1.00 65.25 158 LEU A O 1
ATOM 1273 N N . SER A 1 159 ? -1.621 7.440 -25.152 1.00 64.88 159 SER A N 1
ATOM 1274 C CA . SER A 1 159 ? -2.088 8.661 -25.817 1.00 64.88 159 SER A CA 1
ATOM 1275 C C . SER A 1 159 ? -1.028 9.264 -26.739 1.00 64.88 159 SER A C 1
ATOM 1277 O O . SER A 1 159 ? -1.368 9.802 -27.787 1.00 64.88 159 SER A O 1
ATOM 1279 N N . LEU A 1 160 ? 0.254 9.174 -26.367 1.00 60.38 160 LEU A N 1
ATOM 1280 C CA . LEU A 1 160 ? 1.356 9.685 -27.186 1.00 60.38 160 LEU A CA 1
ATOM 1281 C C . LEU A 1 160 ? 1.602 8.824 -28.428 1.00 60.38 160 LEU A C 1
ATOM 1283 O O . LEU A 1 160 ? 1.793 9.381 -29.504 1.00 60.38 160 LEU A O 1
ATOM 1287 N N . SER A 1 161 ? 1.543 7.495 -28.309 1.00 64.06 161 SER A N 1
ATOM 1288 C CA . SER A 1 161 ? 1.717 6.608 -29.467 1.00 64.06 161 SER A CA 1
ATOM 1289 C C . SER A 1 161 ? 0.589 6.757 -30.492 1.00 64.06 161 SER A C 1
ATOM 1291 O O . SER A 1 161 ? 0.845 6.738 -31.694 1.00 64.06 161 SER A O 1
ATOM 1293 N N . ALA A 1 162 ? -0.650 6.973 -30.037 1.00 65.81 162 ALA A N 1
ATOM 1294 C CA . ALA A 1 162 ? -1.770 7.277 -30.926 1.00 65.81 162 ALA A CA 1
ATOM 1295 C C . ALA A 1 162 ? -1.542 8.586 -31.705 1.00 65.81 162 ALA A C 1
ATOM 1297 O O . ALA A 1 162 ? -1.780 8.643 -32.908 1.00 65.81 162 ALA A O 1
ATOM 1298 N N . LEU A 1 163 ? -1.023 9.619 -31.040 1.00 60.53 163 LEU A N 1
ATOM 1299 C CA . LEU A 1 163 ? -0.770 10.932 -31.638 1.00 60.53 163 LEU A CA 1
ATOM 1300 C C . LEU A 1 163 ? 0.393 10.889 -32.648 1.00 60.53 163 LEU A C 1
ATOM 1302 O O . LEU A 1 163 ? 0.282 11.456 -33.731 1.00 60.53 163 LEU A O 1
ATOM 1306 N N . GLU A 1 164 ? 1.460 10.143 -32.345 1.00 63.69 164 GLU A N 1
ATOM 1307 C CA . GLU A 1 164 ? 2.563 9.885 -33.286 1.00 63.69 164 GLU A CA 1
ATOM 1308 C C . GLU A 1 164 ? 2.084 9.140 -34.543 1.00 63.69 164 GLU A C 1
ATOM 1310 O O . GLU A 1 164 ? 2.483 9.496 -35.650 1.00 63.69 164 GLU A O 1
ATOM 1315 N N . SER A 1 165 ? 1.172 8.169 -34.402 1.00 66.25 165 SER A N 1
ATOM 1316 C CA . SER A 1 165 ? 0.620 7.431 -35.549 1.00 66.25 165 SER A CA 1
ATOM 1317 C C . SER A 1 165 ? -0.242 8.289 -36.482 1.00 66.25 165 SER A C 1
ATOM 1319 O O . SER A 1 165 ? -0.274 8.034 -37.681 1.00 66.25 165 SER A O 1
ATOM 1321 N N . ILE A 1 166 ? -0.905 9.321 -35.946 1.00 71.12 166 ILE A N 1
ATOM 1322 C CA . ILE A 1 166 ? -1.730 10.260 -36.723 1.00 71.12 166 ILE A CA 1
ATOM 1323 C C . ILE A 1 166 ? -0.856 11.258 -37.489 1.00 71.12 166 ILE A C 1
ATOM 1325 O O . ILE A 1 166 ? -1.227 11.674 -38.577 1.00 71.12 166 ILE A O 1
ATOM 1329 N N . ILE A 1 167 ? 0.287 11.665 -36.930 1.00 73.38 167 ILE A N 1
ATOM 1330 C CA . ILE A 1 167 ? 1.197 12.620 -37.582 1.00 73.38 167 ILE A CA 1
ATOM 1331 C C . ILE A 1 167 ? 2.059 11.936 -38.659 1.00 73.38 167 ILE A C 1
ATOM 1333 O O . ILE A 1 167 ? 2.477 12.590 -39.611 1.00 73.38 167 ILE A O 1
ATOM 1337 N N . ALA A 1 168 ? 2.357 10.643 -38.501 1.00 68.44 168 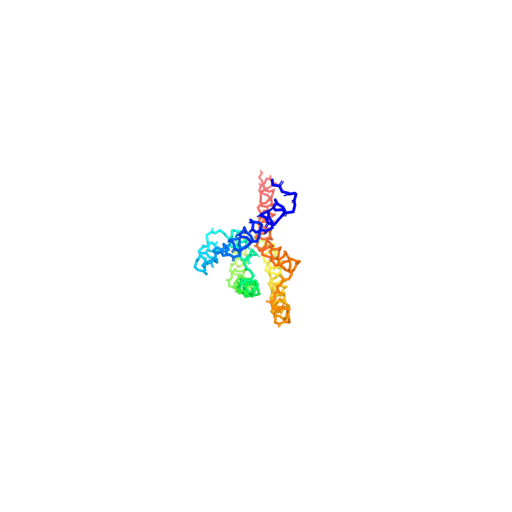ALA A N 1
ATOM 1338 C CA . ALA A 1 168 ? 3.228 9.892 -39.408 1.00 68.44 168 ALA A CA 1
ATOM 1339 C C . ALA A 1 168 ? 2.514 9.258 -40.622 1.00 68.44 168 ALA A C 1
ATOM 1341 O O . ALA A 1 168 ? 3.202 8.722 -41.493 1.00 68.44 168 ALA A O 1
ATOM 1342 N N . GLY A 1 169 ? 1.177 9.275 -40.662 1.00 61.53 169 GLY A N 1
ATOM 1343 C CA . GLY A 1 169 ? 0.351 8.778 -41.774 1.00 61.53 169 GLY A CA 1
ATOM 1344 C C . GLY A 1 169 ? -0.228 9.909 -42.609 1.00 61.53 169 GLY A C 1
ATOM 1345 O O . GLY A 1 169 ? -0.355 9.702 -43.835 1.00 61.53 169 GLY A O 1
#

Mean predicted aligned error: 8.83 Å

Sequence (169 aa):
MTTEAKNAEYQKAVAQLDAKAATFAPPKTSSWVIIFFLTLFPPIAFYLMWKDEKYHGWFAYLNWLFGISLVLFSAFLFFAILPKINSLYAQIGYQNPNKGGTFAVVMVIVAVLQIIWGFILKKKQRGDGKLSTTYLLISIALFALDYIIPTILYSSVLSLSALESIIAG

pLDDT: mean 86.44, std 9.67, range [60.38, 97.25]